Protein 3S64 (pdb70)

Secondary structure (DSSP, 8-state):
---TTHHHHHHHHHHHHTT-SS-SSTTHHHHHHHHHHHHH-SSTTHHHHHHHHHHHHHHHHHHHHHTT--TTTHHHHHH--

Sequence (81 aa):
NSNVIVCEICKMAVKLIVPEADKDLDQLEKEFIQGCMTLIGWLPYAEKECKALAKIEMGAIKTLLENGSAPEEICTTLHAC

Solvent-accessible surface area: 5058 Å² total; per-residue (Å²): 202,84,46,105,80,30,20,79,0,0,105,28,0,20,134,32,5,52,100,61,112,97,62,48,116,80,70,15,28,47,94,0,45,116,19,0,57,110,57,5,34,164,74,121,150,4,103,136,77,0,120,50,32,2,124,106,2,18,40,25,0,70,61,39,33,115,119,66,34,38,58,137,103,0,18,72,9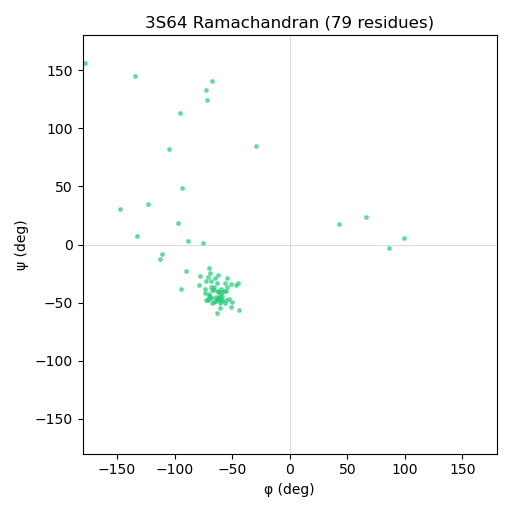0,58,44,81,78

Structure (mmCIF, N/CA/C/O backbone):
data_3S64
#
_entry.id   3S64
#
_cell.length_a   72.053
_cell.length_b   72.053
_cell.length_c   90.888
_cell.angle_alpha   90.00
_cell.angle_beta   90.00
_cell.angle_gamma   120.00
#
_symmetry.space_group_name_H-M   'P 62 2 2'
#
loop_
_entity.id
_entity.type
_entity.pdbx_description
1 polymer 'Saposin-like protein 1'
2 non-polymer 'CITRIC ACID'
3 non-polymer '4-(2-HYDROXYETHYL)-1-PIPERAZINE ETHANESULFONIC ACID'
4 water water
#
loop_
_atom_site.group_PDB
_atom_site.id
_atom_site.type_symbol
_atom_site.label_atom_id
_atom_site.label_alt_id
_atom_site.label_comp_id
_atom_site.label_asym_id
_atom_site.label_entity_id
_atom_site.label_seq_id
_atom_site.pdbx_PDB_ins_code
_atom_site.Cartn_x
_atom_site.Cartn_y
_atom_site.Cartn_z
_atom_site.occupancy
_atom_site.B_iso_or_equiv
_atom_site.auth_seq_id
_atom_site.auth_comp_id
_atom_site.auth_asym_id
_atom_site.auth_atom_id
_atom_site.pdbx_PDB_model_num
ATOM 1 N N . ASN A 1 7 ? 35.682 -14.655 -5.434 1.00 96.97 7 ASN A N 1
ATOM 2 C CA . ASN A 1 7 ? 35.604 -13.327 -6.038 1.00 100.80 7 ASN A CA 1
ATOM 3 C C . ASN A 1 7 ? 34.184 -12.948 -6.463 1.00 99.45 7 ASN A C 1
ATOM 4 O O . ASN A 1 7 ? 33.347 -12.610 -5.622 1.00 99.49 7 ASN A O 1
ATOM 9 N N .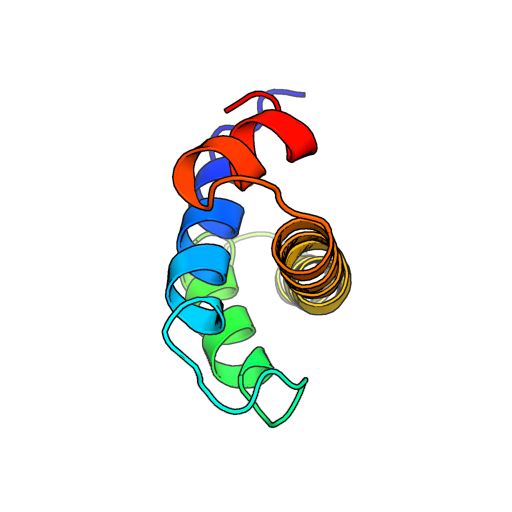 SER A 1 8 ? 33.921 -13.000 -7.768 1.00 92.83 8 SER A N 1
ATOM 10 C CA . SER A 1 8 ? 32.583 -12.738 -8.299 1.00 93.34 8 SER A CA 1
ATOM 11 C C . SER A 1 8 ? 31.583 -13.778 -7.801 1.00 96.68 8 SER A C 1
ATOM 12 O O . SER A 1 8 ? 30.586 -13.429 -7.172 1.00 98.54 8 SER A O 1
ATOM 15 N N . ASN A 1 9 ? 31.857 -15.045 -8.114 1.00 72.95 9 ASN A N 1
ATOM 16 C CA . ASN A 1 9 ? 31.138 -16.202 -7.568 1.00 69.46 9 ASN A CA 1
ATOM 17 C C . ASN A 1 9 ? 29.871 -16.620 -8.301 1.00 71.72 9 ASN A C 1
ATOM 18 O O . ASN A 1 9 ? 29.238 -17.616 -7.933 1.00 70.95 9 ASN A O 1
ATOM 23 N N . VAL A 1 10 ? 29.501 -15.871 -9.333 1.00 52.44 10 VAL A N 1
ATOM 24 C CA . VAL A 1 10 ? 28.136 -15.967 -9.857 1.00 56.02 10 VAL A CA 1
ATOM 25 C C . VAL A 1 10 ? 27.787 -17.351 -10.412 1.00 54.64 10 VAL A C 1
ATOM 26 O O . VAL A 1 10 ? 26.613 -17.747 -10.411 1.00 53.43 10 VAL A O 1
ATOM 30 N N . ILE A 1 11 ? 28.800 -18.090 -10.859 1.00 50.31 11 ILE A N 1
ATOM 31 C CA . ILE A 1 11 ? 28.561 -19.425 -11.394 1.00 55.13 11 ILE A CA 1
ATOM 32 C C . ILE A 1 11 ? 29.146 -20.545 -10.532 1.00 53.35 11 ILE A C 1
ATOM 33 O O . ILE A 1 11 ? 28.839 -21.717 -10.757 1.00 51.25 11 ILE A O 1
ATOM 38 N N . VAL A 1 12 ? 30.000 -20.198 -9.565 1.00 50.74 12 VAL A N 1
ATOM 39 C CA . VAL A 1 12 ? 30.402 -21.172 -8.559 1.00 42.71 12 VAL A CA 1
ATOM 40 C C . VAL A 1 12 ? 29.168 -21.454 -7.716 1.00 37.70 12 VAL A C 1
ATOM 41 O O . VAL A 1 12 ? 28.980 -22.555 -7.226 1.00 39.94 12 VAL A O 1
ATOM 45 N N . CYS A 1 13 ? 28.322 -20.444 -7.585 1.00 35.92 13 CYS A N 1
ATOM 46 C CA . CYS A 1 13 ? 27.075 -20.544 -6.838 1.00 36.49 13 CYS A CA 1
ATOM 47 C C . CYS A 1 13 ? 26.018 -21.370 -7.562 1.00 41.30 13 CYS A C 1
ATOM 48 O O . CYS A 1 13 ? 25.174 -22.014 -6.928 1.00 35.08 13 CYS A O 1
ATOM 51 N N . GLU A 1 14 ? 26.045 -21.332 -8.892 1.00 42.99 14 GLU A N 1
ATOM 52 C CA . GLU A 1 14 ? 25.144 -22.159 -9.677 1.00 39.95 14 GLU A CA 1
ATOM 53 C C . GLU A 1 14 ? 25.704 -23.573 -9.700 1.00 37.73 14 GLU A C 1
ATOM 54 O O . GLU A 1 14 ? 24.966 -24.552 -9.694 1.00 37.65 14 GLU A O 1
ATOM 60 N N . ILE A 1 15 ? 27.024 -23.670 -9.717 1.00 32.76 15 ILE A N 1
ATOM 61 C CA . ILE A 1 15 ? 27.675 -24.959 -9.611 1.00 34.36 15 ILE A CA 1
ATOM 62 C C . ILE A 1 15 ? 27.349 -25.614 -8.267 1.00 32.51 15 ILE A C 1
ATOM 63 O O . ILE A 1 15 ? 27.118 -26.821 -8.203 1.00 30.09 15 ILE A O 1
ATOM 68 N N . CYS A 1 16 ? 27.330 -24.816 -7.200 1.00 35.04 16 CYS A N 1
ATOM 69 C CA . CYS A 1 16 ? 27.055 -25.321 -5.853 1.00 34.99 16 CYS A CA 1
ATOM 70 C C . CYS A 1 16 ? 25.590 -25.709 -5.706 1.00 31.64 16 CYS A C 1
ATOM 71 O O . CYS A 1 16 ? 25.277 -26.770 -5.195 1.00 32.93 16 CYS A O 1
ATOM 74 N N . LYS A 1 17 ? 24.695 -24.834 -6.140 1.00 31.45 17 LYS A N 1
ATOM 75 C CA . LYS A 1 17 ? 23.266 -25.141 -6.177 1.00 35.11 17 LYS A CA 1
ATOM 76 C C . LYS A 1 17 ? 22.978 -26.404 -6.990 1.00 38.42 17 LYS A C 1
ATOM 77 O O . LYS A 1 17 ? 22.053 -27.153 -6.690 1.00 41.88 17 LYS A O 1
ATOM 83 N N . MET A 1 18 ? 23.775 -26.641 -8.024 1.00 34.52 18 MET A N 1
ATOM 84 C CA . MET A 1 18 ? 23.641 -27.852 -8.831 1.00 36.55 18 MET A CA 1
ATOM 85 C C . MET A 1 18 ? 24.063 -29.103 -8.050 1.00 34.62 18 MET A C 1
ATOM 86 O O . MET A 1 18 ? 23.386 -30.120 -8.092 1.00 31.30 18 MET A O 1
ATOM 91 N N . ALA A 1 19 ? 25.192 -29.026 -7.348 1.00 32.72 19 ALA A N 1
ATOM 92 C CA . ALA A 1 19 ? 25.675 -30.157 -6.572 1.00 31.94 19 ALA A CA 1
ATOM 93 C C . ALA A 1 19 ? 24.726 -30.470 -5.417 1.00 32.56 19 ALA A C 1
ATOM 94 O O . ALA A 1 19 ? 24.524 -31.630 -5.070 1.00 34.27 19 ALA A O 1
ATOM 96 N N . VAL A 1 20 ? 24.148 -29.435 -4.821 1.00 26.03 20 VAL A N 1
ATOM 97 C CA . VAL A 1 20 ? 23.213 -29.641 -3.731 1.00 32.28 20 VAL A CA 1
ATOM 98 C C . VAL A 1 20 ? 22.025 -30.470 -4.218 1.00 31.80 20 VAL A C 1
ATOM 99 O O . VAL A 1 20 ? 21.623 -31.421 -3.560 1.00 31.55 20 VAL A O 1
ATOM 103 N N . LYS A 1 21 ? 21.487 -30.126 -5.382 1.00 39.99 21 LYS A N 1
ATOM 104 C CA . LYS A 1 21 ? 20.428 -30.926 -5.997 1.00 40.30 21 LYS A CA 1
ATOM 105 C C . LYS A 1 21 ? 20.856 -32.378 -6.208 1.00 45.00 21 LYS A C 1
ATOM 106 O O . LYS A 1 21 ? 20.068 -33.299 -5.997 1.00 46.79 21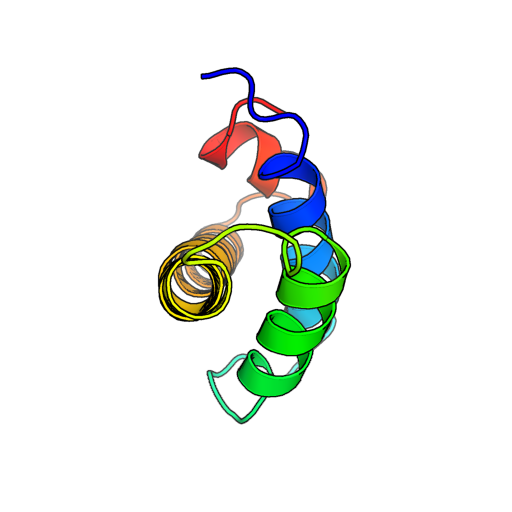 LYS A O 1
ATOM 112 N N . LEU A 1 22 ? 22.104 -32.576 -6.626 1.00 36.15 22 LEU A N 1
ATOM 113 C CA . LEU A 1 22 ? 22.635 -33.909 -6.891 1.00 34.99 22 LEU A CA 1
ATOM 114 C C . LEU A 1 22 ? 22.741 -34.760 -5.635 1.00 40.39 22 LEU A C 1
ATOM 115 O O . LEU A 1 22 ? 22.491 -35.962 -5.667 1.00 41.72 22 LEU A O 1
ATOM 120 N N . ILE A 1 23 ? 23.135 -34.134 -4.531 1.00 34.20 23 ILE A N 1
ATOM 121 C CA . ILE A 1 23 ? 23.536 -34.869 -3.337 1.00 32.50 23 ILE A CA 1
ATOM 122 C C . ILE A 1 23 ? 22.410 -35.054 -2.323 1.00 39.30 23 ILE A C 1
ATOM 123 O O . ILE A 1 23 ? 22.307 -36.100 -1.682 1.00 38.72 23 ILE A O 1
ATOM 128 N N . VAL A 1 24 ? 21.578 -34.030 -2.167 1.00 40.78 24 VAL A N 1
ATOM 129 C CA . VAL A 1 24 ? 20.653 -33.980 -1.040 1.00 45.14 24 VAL A CA 1
ATOM 130 C C . VAL A 1 24 ? 19.584 -35.078 -1.001 1.00 47.86 24 VAL A C 1
ATOM 131 O O . VAL A 1 24 ? 19.351 -35.668 0.053 1.00 49.37 24 VAL A O 1
ATOM 135 N N . PRO A 1 25 ? 18.941 -35.363 -2.142 1.00 46.34 25 PRO A N 1
ATOM 136 C CA . PRO A 1 25 ? 17.875 -36.372 -2.166 1.00 48.25 25 PRO A CA 1
ATOM 137 C C . PRO A 1 25 ? 18.379 -37.803 -2.100 1.00 51.26 25 PRO A C 1
ATOM 138 O O . PRO A 1 25 ? 17.570 -38.723 -2.127 1.00 54.63 25 PRO A O 1
ATOM 142 N N .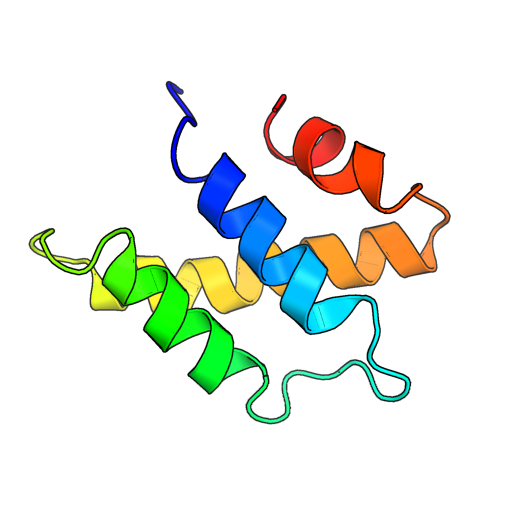 GLU A 1 26 ? 19.688 -37.991 -2.005 1.00 49.29 26 GLU A N 1
ATOM 143 C CA . GLU A 1 26 ? 20.268 -39.321 -2.154 1.00 53.31 26 GLU A CA 1
ATOM 144 C C . GLU A 1 26 ? 20.504 -40.043 -0.839 1.00 61.85 26 GLU A C 1
ATOM 145 O O . GLU A 1 26 ? 21.349 -39.638 -0.042 1.00 59.78 26 GLU A O 1
ATOM 151 N N . ALA A 1 27 ? 19.760 -41.126 -0.635 1.00 83.17 27 ALA A N 1
ATOM 152 C CA . ALA A 1 27 ? 19.884 -41.946 0.564 1.00 84.02 27 ALA A CA 1
ATOM 153 C C . ALA A 1 27 ? 21.320 -42.420 0.750 1.00 89.98 27 ALA A C 1
ATOM 154 O O . ALA A 1 27 ? 21.840 -42.453 1.868 1.00 88.17 27 ALA A O 1
ATOM 156 N N . ASP A 1 28 ? 21.951 -42.785 -0.361 1.00 109.26 28 ASP A N 1
ATOM 157 C CA . ASP A 1 28 ? 23.321 -43.280 -0.355 1.00 112.14 28 ASP A CA 1
ATOM 158 C C . ASP A 1 28 ? 24.297 -42.229 -0.876 1.00 113.01 28 ASP A C 1
ATOM 159 O O . ASP A 1 28 ? 24.674 -42.243 -2.049 1.00 114.25 28 ASP A O 1
ATOM 164 N N . LYS A 1 29 ? 24.698 -41.312 -0.001 1.00 117.80 29 LYS A N 1
ATOM 165 C CA . LYS A 1 29 ? 25.662 -40.286 -0.374 1.00 119.15 29 LYS A CA 1
ATOM 166 C C . LYS A 1 29 ? 27.045 -40.899 -0.532 1.00 126.01 29 LYS A C 1
ATOM 167 O O . LYS A 1 29 ? 27.562 -41.533 0.389 1.00 135.09 29 LYS A O 1
ATOM 173 N N . ASP A 1 30 ? 27.635 -40.707 -1.707 1.00 111.00 30 ASP A N 1
ATOM 174 C CA . ASP A 1 30 ? 28.960 -41.237 -2.003 1.00 116.92 30 ASP A CA 1
ATOM 175 C C . ASP A 1 30 ? 29.410 -40.821 -3.400 1.00 117.06 30 ASP A C 1
ATOM 176 O O . ASP A 1 30 ? 28.585 -40.521 -4.265 1.00 111.90 30 ASP A O 1
ATOM 178 N N . LEU A 1 31 ? 30.723 -40.801 -3.607 1.00 130.76 31 LEU A N 1
ATOM 179 C CA . LEU A 1 31 ? 31.311 -40.479 -4.905 1.00 128.56 31 LEU A CA 1
ATOM 180 C C . LEU A 1 31 ? 30.607 -41.204 -6.044 1.00 125.74 31 LEU A C 1
ATOM 181 O O . LEU A 1 31 ? 30.495 -40.671 -7.148 1.00 127.27 31 LEU A O 1
ATOM 186 N N . ASP A 1 32 ? 30.134 -42.415 -5.754 1.00 114.98 32 ASP A N 1
ATOM 187 C CA . ASP A 1 32 ? 29.595 -43.330 -6.763 1.00 113.16 32 ASP A CA 1
ATOM 188 C C . ASP A 1 32 ? 28.967 -42.640 -7.972 1.00 106.63 32 ASP A C 1
ATOM 189 O O . ASP A 1 32 ? 27.756 -42.436 -8.026 1.00 103.27 32 ASP A O 1
ATOM 194 N N . GLN A 1 33 ? 29.811 -42.286 -8.937 1.00 86.29 33 GLN A N 1
ATOM 195 C CA . GLN A 1 33 ? 29.364 -41.716 -10.205 1.00 80.80 33 GLN A CA 1
ATOM 196 C C . GLN A 1 33 ? 28.254 -40.665 -10.079 1.00 77.69 33 GLN A C 1
ATOM 197 O O . GLN A 1 33 ? 27.565 -40.368 -11.063 1.00 64.81 33 GLN A O 1
ATOM 199 N N . LEU A 1 34 ? 28.067 -40.120 -8.875 1.00 62.35 34 LEU A N 1
ATOM 200 C CA . LEU A 1 34 ? 27.355 -38.860 -8.748 1.00 55.01 34 LEU A CA 1
ATOM 201 C C . LEU A 1 34 ? 28.284 -37.818 -9.352 1.00 43.46 34 LEU A C 1
ATOM 202 O O . LEU A 1 34 ? 27.837 -36.781 -9.828 1.00 44.41 34 LEU A O 1
ATOM 207 N N . GLU A 1 35 ? 29.579 -38.126 -9.357 1.00 53.02 35 GLU A N 1
ATOM 208 C CA . GLU A 1 35 ? 30.596 -37.254 -9.944 1.00 53.17 35 GLU A CA 1
ATOM 209 C C . GLU A 1 35 ? 30.371 -37.012 -11.425 1.00 49.13 35 GLU A C 1
ATOM 210 O O . GLU A 1 35 ? 30.312 -35.864 -11.881 1.00 47.40 35 GLU A O 1
ATOM 216 N N . LYS A 1 36 ? 30.270 -38.100 -12.182 1.00 50.49 36 LYS A N 1
ATOM 217 C CA . LYS A 1 36 ? 30.017 -38.009 -13.614 1.00 45.21 36 LYS A CA 1
ATOM 218 C C . LYS A 1 36 ? 28.929 -36.986 -13.872 1.00 39.71 36 LYS A C 1
ATOM 219 O O . LYS A 1 36 ? 29.144 -36.028 -14.609 1.00 41.23 36 LYS A O 1
ATOM 221 N N . GLU A 1 37 ? 27.768 -37.183 -13.247 1.00 43.79 37 GLU A N 1
ATOM 222 C CA . GLU A 1 37 ? 26.660 -36.227 -13.350 1.00 42.08 37 GLU A CA 1
ATOM 223 C C . GLU A 1 37 ? 27.094 -34.808 -13.005 1.00 42.60 37 GLU A C 1
ATOM 224 O O . GLU A 1 37 ? 26.761 -33.870 -13.720 1.00 42.66 37 GLU A O 1
ATOM 230 N N . PHE A 1 38 ? 27.827 -34.646 -11.901 1.00 37.11 38 PHE A N 1
ATOM 231 C CA . PHE A 1 38 ? 28.347 -33.326 -11.544 1.00 36.69 38 PHE A CA 1
ATOM 232 C C . PHE A 1 38 ? 29.247 -32.758 -12.647 1.00 30.87 38 PHE A C 1
ATOM 233 O O . PHE A 1 38 ? 29.130 -31.593 -13.032 1.00 29.34 38 PHE A O 1
ATOM 241 N N . ILE A 1 39 ? 30.169 -33.566 -13.145 1.00 39.15 39 ILE A N 1
ATOM 242 C CA . ILE A 1 39 ? 31.109 -33.045 -14.135 1.00 42.60 39 ILE A CA 1
ATOM 243 C C . ILE A 1 39 ? 30.412 -32.566 -15.416 1.00 42.66 39 ILE A C 1
ATOM 244 O O . ILE A 1 39 ? 30.749 -31.502 -15.953 1.00 43.61 39 ILE A O 1
ATOM 249 N N . GLN A 1 40 ? 29.413 -33.313 -15.881 1.00 44.09 40 GLN A N 1
ATOM 250 C CA . GLN A 1 40 ? 28.656 -32.902 -17.075 1.00 42.51 40 GLN A CA 1
ATOM 251 C C . GLN A 1 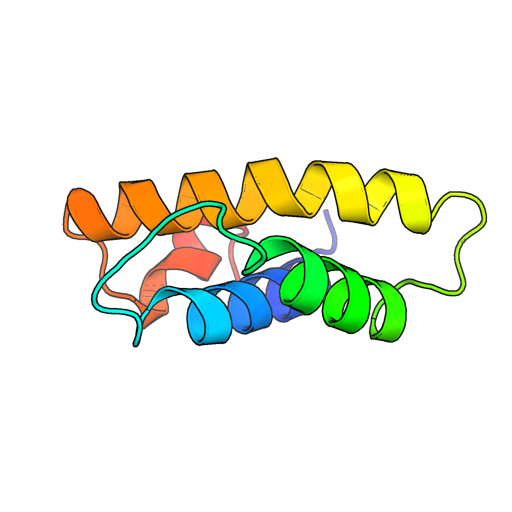40 ? 27.932 -31.580 -16.856 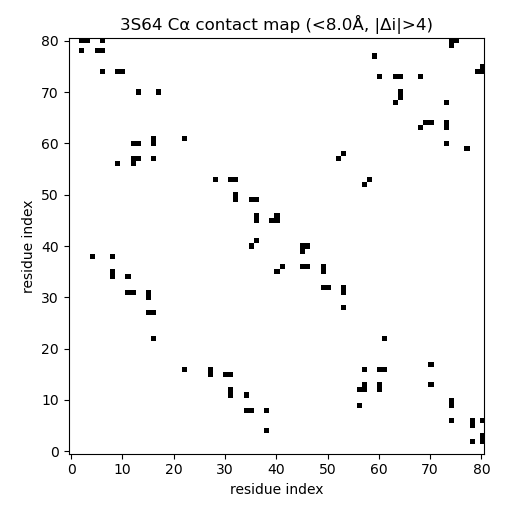1.00 43.52 40 GLN A C 1
ATOM 252 O O . GLN A 1 40 ? 27.983 -30.689 -17.700 1.00 44.47 40 GLN A O 1
ATOM 258 N N . GLY A 1 41 ? 27.263 -31.436 -15.715 1.00 42.29 41 GLY A N 1
ATOM 259 C CA . GLY A 1 41 ? 26.554 -30.196 -15.436 1.00 37.84 41 GLY A CA 1
ATOM 260 C C . GLY A 1 41 ? 27.516 -29.059 -15.149 1.00 42.58 41 GLY A C 1
ATOM 261 O O . GLY A 1 41 ? 27.208 -27.887 -15.371 1.00 43.41 41 GLY A O 1
ATOM 262 N N . CYS A 1 42 ? 28.689 -29.402 -14.626 1.00 40.61 42 CYS A N 1
ATOM 263 C CA . CYS A 1 42 ? 29.735 -28.411 -14.438 1.00 40.75 42 CYS A CA 1
ATOM 264 C C . CYS A 1 42 ? 30.243 -27.938 -15.808 1.00 37.00 42 CYS A C 1
ATOM 265 O O . CYS A 1 42 ? 30.324 -26.740 -16.059 1.00 38.09 42 CYS A O 1
ATOM 268 N N . MET A 1 43 ? 30.584 -28.880 -16.681 1.00 44.51 43 MET A N 1
ATOM 269 C CA . MET A 1 43 ? 30.976 -28.542 -18.062 1.00 52.82 43 MET A CA 1
ATOM 270 C C . MET A 1 43 ? 29.948 -27.628 -18.751 1.00 54.53 43 MET A C 1
ATOM 271 O O . MET A 1 43 ? 30.285 -26.559 -19.260 1.00 54.06 43 MET A O 1
ATOM 276 N N . THR A 1 44 ? 28.691 -28.054 -18.760 1.00 56.99 44 THR A N 1
ATOM 277 C CA . THR A 1 44 ? 27.613 -27.243 -19.322 1.00 54.85 44 THR A CA 1
ATOM 278 C C . THR A 1 44 ? 27.685 -25.792 -18.846 1.00 55.69 44 THR A C 1
ATOM 279 O O . THR A 1 44 ? 27.346 -24.870 -19.583 1.00 61.04 44 THR A O 1
ATOM 283 N N . LEU A 1 45 ? 28.117 -25.593 -17.605 1.00 53.00 45 LEU A N 1
ATOM 284 C CA . LEU A 1 45 ? 28.214 -24.249 -17.038 1.00 51.50 45 LEU A CA 1
ATOM 285 C C . LEU A 1 45 ? 29.589 -23.591 -17.283 1.00 59.61 45 LEU A C 1
ATOM 286 O O . LEU A 1 45 ? 29.697 -22.364 -17.227 1.00 54.49 45 LEU A O 1
ATOM 291 N N . ILE A 1 46 ? 30.633 -24.394 -17.525 1.00 72.98 46 ILE A N 1
ATOM 292 C CA . ILE A 1 46 ? 31.986 -23.851 -17.756 1.00 74.80 46 ILE A CA 1
ATOM 293 C C . ILE A 1 46 ? 32.875 -24.648 -18.738 1.00 72.91 46 ILE A C 1
ATOM 294 O O . ILE A 1 46 ? 34.102 -24.642 -18.616 1.00 67.70 46 ILE A O 1
ATOM 299 N N . GLY A 1 47 ? 32.263 -25.308 -19.718 1.00 48.69 47 GLY A N 1
ATOM 300 C CA . GLY A 1 47 ? 32.996 -26.093 -20.705 1.00 47.38 47 GLY A CA 1
ATOM 301 C C . GLY A 1 47 ? 33.800 -25.252 -21.689 1.00 46.37 47 GLY A C 1
ATOM 302 O O . GLY A 1 47 ? 34.751 -25.742 -22.297 1.00 41.08 47 GLY A O 1
ATOM 303 N N . TRP A 1 48 ? 33.418 -23.980 -21.810 1.00 51.40 48 TRP A N 1
ATOM 304 C CA . TRP A 1 48 ? 34.019 -23.001 -22.723 1.00 47.12 48 TRP A CA 1
ATOM 305 C C . TRP A 1 48 ? 35.107 -22.214 -22.003 1.00 45.24 48 TRP A C 1
ATOM 306 O O . TRP A 1 48 ? 35.123 -20.984 -22.021 1.00 44.80 48 TRP A O 1
ATOM 317 N N . LEU A 1 49 ? 35.993 -22.920 -21.328 1.00 34.45 49 LEU A N 1
ATOM 318 C CA . LEU A 1 49 ? 37.159 -22.296 -20.731 1.00 36.24 49 LEU A CA 1
ATOM 319 C C . LEU A 1 49 ? 38.311 -23.205 -21.091 1.00 30.12 49 LEU A C 1
ATOM 320 O O . LEU A 1 49 ? 38.142 -24.421 -21.119 1.00 27.70 49 LEU A O 1
ATOM 325 N N . PRO A 1 50 ? 39.486 -22.625 -21.338 1.00 32.17 50 PRO A N 1
ATOM 326 C CA . PRO A 1 50 ? 40.660 -23.407 -21.744 1.00 31.20 50 PRO A CA 1
ATOM 327 C C . PRO A 1 50 ? 40.949 -24.598 -20.807 1.00 29.41 50 PRO A C 1
ATOM 328 O O . PRO A 1 50 ? 41.384 -25.638 -21.285 1.00 28.49 50 PRO A O 1
ATOM 332 N N . TYR A 1 51 ? 40.691 -24.477 -19.508 1.00 23.73 51 TYR A N 1
ATOM 333 C CA . TYR A 1 51 ? 40.995 -25.588 -18.579 1.00 23.81 51 TYR A CA 1
ATOM 334 C C . TYR A 1 51 ? 39.760 -26.036 -17.810 1.00 25.80 51 TYR A C 1
ATOM 335 O O . TYR A 1 51 ? 39.836 -26.410 -16.637 1.00 28.66 51 TYR A O 1
ATOM 344 N N . ALA A 1 52 ? 38.622 -25.978 -18.500 1.00 34.73 52 ALA A N 1
ATOM 345 C CA . ALA A 1 52 ? 37.320 -26.396 -17.984 1.00 37.04 52 ALA A CA 1
ATOM 346 C C . ALA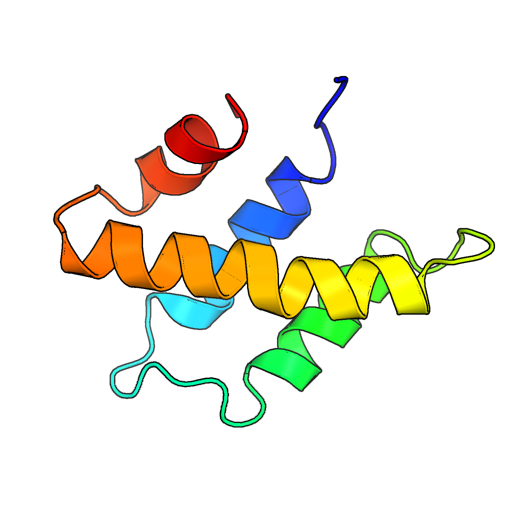 A 1 52 ? 37.308 -27.776 -17.349 1.00 38.39 52 ALA A C 1
ATOM 347 O O . ALA A 1 52 ? 36.799 -27.956 -16.246 1.00 40.44 52 ALA A O 1
ATOM 349 N N . GLU A 1 53 ? 37.853 -28.764 -18.037 1.00 28.62 53 GLU A N 1
ATOM 350 C CA . GLU A 1 53 ? 37.824 -30.120 -17.503 1.00 35.13 53 GLU A CA 1
ATOM 351 C C . GLU A 1 53 ? 38.526 -30.195 -16.164 1.00 34.20 53 GLU A C 1
ATOM 352 O O . GLU A 1 53 ? 38.118 -30.929 -15.260 1.00 37.31 53 GLU A O 1
ATOM 358 N N . LYS A 1 54 ? 39.617 -29.453 -16.057 1.00 36.33 54 LYS A N 1
ATOM 359 C CA . LYS A 1 54 ? 40.418 -29.464 -14.855 1.00 31.86 54 LYS A CA 1
ATOM 360 C C . LYS A 1 54 ? 39.658 -28.772 -13.715 1.00 29.45 54 LYS A C 1
ATOM 361 O O . LYS A 1 54 ? 39.651 -29.266 -12.601 1.00 29.95 54 LYS A O 1
ATOM 367 N N . GLU A 1 55 ? 39.014 -27.646 -14.007 1.00 29.52 55 GLU A N 1
ATOM 368 C CA . GLU A 1 55 ? 38.173 -26.953 -13.024 1.00 29.91 55 GLU A CA 1
ATOM 369 C C . GLU A 1 55 ? 37.115 -27.883 -12.485 1.00 31.47 55 GLU A C 1
ATOM 370 O O . GLU A 1 55 ? 36.902 -27.967 -11.275 1.00 26.56 55 GLU A O 1
ATOM 376 N N . CYS A 1 56 ? 36.435 -28.576 -13.396 1.00 29.62 56 CYS A N 1
ATOM 377 C CA . CYS A 1 56 ? 35.319 -29.433 -13.022 1.00 28.45 56 CYS A CA 1
ATOM 378 C C . CYS A 1 56 ? 35.741 -30.662 -12.230 1.00 30.04 56 CYS A C 1
ATOM 379 O O . CYS A 1 56 ? 35.027 -31.090 -11.314 1.00 29.47 56 CYS A O 1
ATOM 382 N N . LYS A 1 57 ? 36.891 -31.237 -12.563 1.00 28.57 57 LYS A N 1
ATOM 383 C CA . LYS A 1 57 ? 37.369 -32.391 -11.811 1.00 29.31 57 LYS A CA 1
ATOM 384 C C . LYS A 1 57 ? 37.584 -32.000 -10.354 1.00 32.56 57 LYS A C 1
ATOM 385 O O . LYS A 1 57 ? 37.226 -32.747 -9.442 1.00 32.05 57 LYS A O 1
ATOM 391 N N . ALA A 1 58 ? 38.174 -30.823 -10.146 1.00 25.28 58 ALA A N 1
ATOM 392 C CA . ALA A 1 58 ? 38.503 -30.352 -8.810 1.00 26.36 58 ALA A CA 1
ATOM 393 C C . ALA A 1 58 ? 37.253 -29.907 -8.046 1.00 24.33 58 ALA A C 1
ATOM 394 O O . ALA A 1 58 ? 37.133 -30.171 -6.868 1.00 23.20 58 ALA A O 1
ATOM 396 N N . LEU A 1 59 ? 36.346 -29.207 -8.720 1.00 24.15 59 LEU A N 1
ATOM 397 C CA . LEU A 1 59 ? 35.145 -28.719 -8.072 1.00 26.54 59 LEU A CA 1
ATOM 398 C C . LEU A 1 59 ? 34.281 -29.884 -7.631 1.00 31.79 59 LEU A C 1
ATOM 399 O O . LEU A 1 59 ? 33.552 -29.780 -6.648 1.00 31.43 59 LEU A O 1
ATOM 404 N N . ALA A 1 60 ? 34.373 -31.001 -8.343 1.00 34.99 60 ALA A N 1
ATOM 405 C CA . ALA A 1 60 ? 33.561 -32.157 -8.006 1.00 34.73 60 ALA A CA 1
ATOM 406 C C . ALA A 1 60 ? 33.889 -32.615 -6.604 1.00 36.75 60 ALA A C 1
ATOM 407 O O . ALA A 1 60 ? 32.989 -32.817 -5.801 1.00 38.90 60 ALA A O 1
ATOM 409 N N . LYS A 1 61 ? 35.179 -32.783 -6.322 1.00 37.54 61 LYS A N 1
ATOM 410 C CA . LYS A 1 61 ? 35.651 -33.153 -4.990 1.00 38.65 61 LYS A CA 1
ATOM 411 C C . LYS A 1 61 ? 35.442 -32.047 -3.945 1.00 40.31 61 LYS A C 1
ATOM 412 O O . LYS A 1 61 ? 34.973 -32.318 -2.839 1.00 38.42 61 LYS A O 1
ATOM 418 N N . ILE A 1 62 ? 35.785 -30.808 -4.294 1.00 33.41 62 ILE A N 1
ATOM 419 C CA . ILE A 1 62 ? 35.660 -29.682 -3.357 1.00 31.40 62 ILE A CA 1
ATOM 420 C C . ILE A 1 62 ? 34.208 -29.379 -2.988 1.00 32.80 62 ILE A C 1
ATOM 421 O O . ILE A 1 62 ? 33.887 -29.233 -1.825 1.00 29.74 62 ILE A O 1
ATOM 426 N N . GLU A 1 63 ? 33.337 -29.270 -3.986 1.00 26.07 63 GLU A N 1
ATOM 427 C CA . GLU A 1 63 ? 31.961 -28.873 -3.756 1.00 26.82 63 GLU A CA 1
ATOM 428 C C . GLU A 1 63 ? 31.155 -29.979 -3.095 1.00 33.59 63 GLU A C 1
ATOM 429 O O . GLU A 1 63 ? 30.443 -29.739 -2.118 1.00 32.85 63 GLU A O 1
ATOM 435 N N . MET A 1 64 ? 31.268 -31.186 -3.630 1.00 35.96 64 MET A N 1
ATOM 436 C CA . MET A 1 64 ? 30.443 -32.289 -3.171 1.00 38.90 64 MET A CA 1
ATOM 437 C C . MET A 1 64 ? 30.881 -32.785 -1.811 1.00 33.50 64 MET A C 1
ATOM 438 O O . MET A 1 64 ? 30.050 -33.141 -0.984 1.00 39.34 64 MET A O 1
ATOM 443 N N . GLY A 1 65 ? 32.189 -32.816 -1.588 1.00 34.48 65 GLY A N 1
ATOM 444 C CA . GLY A 1 65 ? 32.741 -33.131 -0.282 1.00 28.50 65 GLY A CA 1
ATOM 445 C C . GLY A 1 65 ? 32.262 -32.139 0.768 1.00 33.67 65 GLY A C 1
ATOM 446 O O . GLY A 1 65 ? 31.798 -32.539 1.835 1.00 32.40 65 GLY A O 1
ATOM 447 N N . ALA A 1 66 ? 32.359 -30.846 0.458 1.00 31.00 66 ALA A N 1
ATOM 448 C CA . ALA A 1 66 ? 31.952 -29.787 1.386 1.00 30.00 66 ALA A CA 1
ATOM 449 C C . ALA A 1 66 ? 30.460 -29.866 1.702 1.00 29.50 66 ALA A C 1
ATOM 450 O O . ALA A 1 66 ? 30.056 -29.815 2.860 1.00 27.94 66 ALA A O 1
ATOM 452 N N . ILE A 1 67 ? 29.650 -30.015 0.659 1.00 28.23 67 ILE A N 1
ATOM 453 C CA . ILE A 1 67 ? 28.203 -30.154 0.802 1.00 30.81 67 ILE A CA 1
ATOM 454 C C . ILE A 1 67 ? 27.819 -31.360 1.663 1.00 32.27 67 ILE A C 1
ATOM 455 O O . ILE A 1 67 ? 26.973 -31.269 2.548 1.00 31.83 67 ILE A O 1
ATOM 460 N N . LYS A 1 68 ? 28.467 -32.488 1.428 1.00 32.82 68 LYS A N 1
ATOM 461 C CA . LYS A 1 68 ? 28.115 -33.696 2.153 1.00 34.58 68 LYS A CA 1
ATOM 462 C C . LYS A 1 68 ? 28.371 -33.543 3.656 1.00 36.21 68 LYS A C 1
ATOM 463 O O . LYS A 1 68 ? 27.504 -33.882 4.472 1.00 36.52 68 LYS A O 1
ATOM 469 N N . THR A 1 69 ? 29.545 -33.020 4.022 1.00 35.73 69 THR A N 1
ATOM 470 C CA . THR A 1 69 ? 29.884 -32.831 5.431 1.00 34.89 69 THR A CA 1
ATOM 471 C C . THR A 1 69 ? 29.027 -31.771 6.124 1.00 32.29 69 THR A C 1
ATOM 472 O O . THR A 1 69 ? 28.661 -31.938 7.280 1.00 30.14 69 THR A O 1
ATOM 476 N N . LEU A 1 70 ? 28.730 -30.679 5.425 1.00 34.68 70 LEU A N 1
ATOM 477 C CA . LEU A 1 70 ? 27.890 -29.636 5.991 1.00 32.49 70 LEU A CA 1
ATOM 478 C C . LEU A 1 70 ? 26.488 -30.161 6.288 1.00 37.16 70 LEU A C 1
ATOM 479 O O . LEU A 1 70 ? 25.843 -29.729 7.249 1.00 35.79 70 LEU A O 1
ATOM 484 N N . LEU A 1 71 ? 26.020 -31.097 5.471 1.00 38.14 71 LEU A N 1
ATOM 485 C CA . LEU A 1 71 ? 24.715 -31.698 5.695 1.00 39.64 71 LEU A CA 1
ATOM 486 C C . LEU A 1 71 ? 24.762 -32.597 6.919 1.00 40.93 71 LEU A C 1
ATOM 487 O O . LEU A 1 71 ? 23.890 -32.532 7.779 1.00 43.16 71 LEU A O 1
ATOM 492 N N . GLU A 1 72 ? 25.790 -33.433 6.984 1.00 34.56 72 GLU A N 1
ATOM 493 C CA . GLU A 1 72 ? 26.008 -34.307 8.120 1.00 37.90 72 GLU A CA 1
ATOM 494 C C . GLU A 1 72 ? 26.059 -33.537 9.441 1.00 37.05 72 GLU A C 1
ATOM 495 O O . GLU A 1 72 ? 25.586 -34.026 10.456 1.00 39.16 72 GLU A O 1
ATOM 501 N N . ASN A 1 73 ? 26.638 -32.343 9.431 1.00 38.72 73 ASN A N 1
ATOM 502 C CA . ASN A 1 73 ? 26.812 -31.597 10.674 1.00 37.79 73 ASN A CA 1
ATOM 503 C C . ASN A 1 73 ? 25.731 -30.544 10.940 1.00 36.80 73 ASN A C 1
ATOM 504 O O . ASN A 1 73 ? 25.932 -29.626 11.730 1.00 38.36 73 ASN A O 1
ATOM 509 N N . GLY A 1 74 ? 24.595 -30.667 10.260 1.00 33.32 74 GLY A N 1
ATOM 510 C CA . GLY A 1 74 ? 23.409 -29.910 10.622 1.00 29.33 74 GLY A CA 1
ATOM 511 C C . GLY A 1 74 ? 23.086 -28.651 9.852 1.00 39.62 74 GLY A C 1
ATOM 512 O O . GLY A 1 74 ? 22.137 -27.957 10.213 1.00 39.61 74 GLY A O 1
ATOM 513 N N . SER A 1 75 ? 23.848 -28.345 8.798 1.00 29.38 75 SER A N 1
ATOM 514 C CA . SER A 1 75 ? 23.555 -27.170 7.986 1.00 31.40 75 SER A CA 1
ATOM 515 C C . SER A 1 75 ? 22.235 -27.371 7.249 1.00 31.18 75 SER A C 1
ATOM 516 O O . SER A 1 75 ? 21.953 -28.464 6.771 1.00 34.72 75 SER A O 1
ATOM 519 N N . ALA A 1 76 ? 21.429 -26.319 7.147 1.00 34.73 76 ALA A N 1
ATOM 520 C CA . ALA A 1 76 ? 20.211 -26.392 6.344 1.00 34.70 76 ALA A CA 1
ATOM 521 C C . ALA A 1 76 ? 20.588 -26.399 4.867 1.00 37.80 76 ALA A C 1
ATOM 522 O O . ALA A 1 76 ? 21.409 -25.591 4.418 1.00 30.95 76 ALA A O 1
ATOM 524 N N . PRO A 1 77 ? 19.984 -27.312 4.100 1.00 40.82 77 PRO A N 1
ATOM 525 C CA . PRO A 1 77 ? 20.405 -27.440 2.703 1.00 37.89 77 PRO A CA 1
ATOM 526 C C . PRO A 1 77 ? 20.349 -26.127 1.911 1.00 40.05 77 PRO A C 1
ATOM 527 O O . PRO A 1 77 ? 21.141 -25.960 0.997 1.00 40.87 77 PRO A O 1
ATOM 531 N N . GLU A 1 78 ? 19.464 -25.202 2.260 1.00 45.06 78 GLU A N 1
ATOM 532 C CA . GLU A 1 78 ? 19.375 -23.954 1.507 1.00 48.13 78 GLU A CA 1
ATOM 533 C C . GLU A 1 78 ? 20.316 -22.876 2.018 1.00 49.04 78 GLU A C 1
ATOM 534 O O . GLU A 1 78 ? 20.306 -21.749 1.519 1.00 51.75 78 GLU A O 1
ATOM 540 N N . GLU A 1 79 ? 21.127 -23.205 3.011 1.00 39.57 79 GLU A N 1
ATOM 541 C CA . GLU A 1 79 ? 22.118 -22.241 3.475 1.00 40.49 79 GLU A CA 1
ATOM 542 C C . GLU A 1 79 ? 23.542 -22.681 3.131 1.00 37.81 79 GLU A C 1
ATOM 543 O O . GLU A 1 79 ? 24.496 -21.917 3.283 1.00 34.77 79 GLU A O 1
ATOM 549 N N . ILE A 1 80 ? 23.667 -23.908 2.631 1.00 30.86 80 ILE A N 1
ATOM 550 C CA . ILE A 1 80 ? 24.966 -24.487 2.349 1.00 28.86 80 ILE A CA 1
ATOM 551 C C . ILE A 1 80 ? 25.810 -23.684 1.360 1.00 28.51 80 ILE A C 1
ATOM 552 O O . ILE A 1 80 ? 26.993 -23.531 1.571 1.00 27.43 80 ILE A O 1
ATOM 557 N N . CYS A 1 81 ? 25.207 -23.154 0.300 1.00 28.07 81 CYS A N 1
ATOM 558 C CA . CYS A 1 81 ? 25.971 -22.433 -0.719 1.00 30.98 81 CYS A CA 1
ATOM 559 C C . CYS A 1 81 ? 26.328 -21.015 -0.262 1.00 32.69 81 CYS A C 1
ATOM 560 O O . CYS A 1 81 ? 27.330 -20.442 -0.691 1.00 33.59 81 CYS A O 1
ATOM 563 N N . THR A 1 82 ? 25.504 -20.457 0.615 1.00 29.28 82 THR A N 1
ATOM 564 C CA . THR A 1 82 ? 25.851 -19.232 1.330 1.00 36.62 82 THR A CA 1
ATOM 565 C C . THR A 1 82 ? 27.067 -19.438 2.247 1.00 32.72 82 THR A C 1
ATOM 566 O O . THR A 1 82 ? 28.013 -18.659 2.223 1.00 30.85 82 THR A O 1
ATOM 570 N N . THR A 1 83 ? 27.050 -20.502 3.036 1.00 35.24 83 THR A N 1
ATOM 571 C CA . THR A 1 83 ? 28.185 -20.818 3.896 1.00 37.08 83 THR A CA 1
ATOM 572 C C . THR A 1 83 ? 29.473 -20.940 3.077 1.00 36.96 83 THR A C 1
ATOM 573 O O . THR A 1 83 ? 30.498 -20.357 3.410 1.00 36.83 83 THR A O 1
ATOM 577 N N . LEU A 1 84 ? 29.415 -21.724 2.010 1.00 27.53 84 LEU A N 1
ATOM 578 C CA . LEU A 1 84 ? 30.587 -21.957 1.166 1.00 33.03 84 LEU A CA 1
ATOM 579 C C . LEU A 1 84 ? 31.035 -20.750 0.329 1.00 35.47 84 LEU A C 1
ATOM 580 O O . LEU A 1 84 ? 32.227 -20.457 0.248 1.00 36.71 84 LEU A O 1
ATOM 585 N N . HIS A 1 85 ? 30.084 -20.059 -0.298 1.00 39.55 85 HIS A N 1
ATOM 586 C CA . HIS A 1 85 ? 30.420 -19.091 -1.344 1.00 43.36 85 HIS A CA 1
ATOM 587 C C . HIS A 1 85 ? 29.736 -17.742 -1.221 1.00 42.94 85 HIS A C 1
ATOM 588 O O . HIS A 1 85 ? 29.836 -16.922 -2.135 1.00 44.24 85 HIS A O 1
ATOM 595 N N . ALA A 1 86 ? 29.035 -17.524 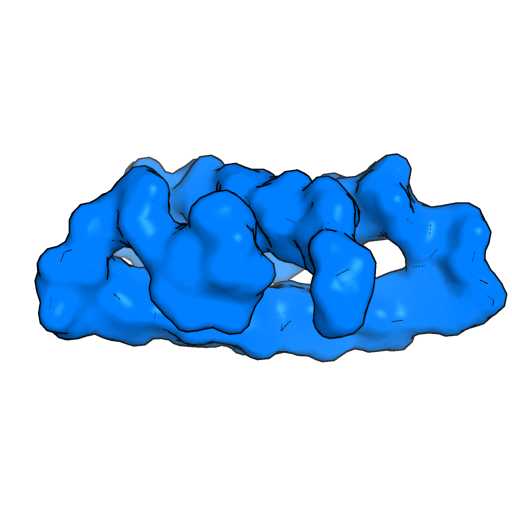-0.115 1.00 39.28 86 ALA A N 1
ATOM 596 C CA . ALA A 1 86 ? 28.381 -16.241 0.132 1.00 45.90 86 ALA A CA 1
ATOM 597 C C . ALA A 1 86 ? 27.257 -15.968 -0.868 1.00 47.87 86 ALA A C 1
ATOM 598 O O . ALA A 1 86 ? 26.895 -14.817 -1.104 1.00 51.43 86 ALA A O 1
ATOM 600 N N . CYS A 1 87 ? 26.714 -17.031 -1.455 1.00 47.24 87 CYS A N 1
ATOM 601 C CA . CYS A 1 87 ? 25.595 -16.914 -2.381 1.00 52.91 87 CYS A CA 1
ATOM 602 C C . CYS A 1 87 ? 24.403 -16.244 -1.719 1.00 53.14 87 CYS A C 1
ATOM 603 O O . CYS A 1 87 ? 24.192 -16.361 -0.511 1.00 57.15 87 CYS A O 1
#

CATH classification: 1.10.225.10

Radius of gyration: 12.03 Å; Cα contacts (8 Å, |Δi|>4): 60; chains: 1; bounding box: 23×31×33 Å

InterPro domains:
  IPR008139 Saposin B type domain [PS50015] (26-104)
  IPR008139 Saposin B type domain [SM00741] (28-104)
  IPR011001 Saposin-like [SSF47862] (28-104)

Nearest PDB structures (foldseek):
  3s64-assembly1_A-2  TM=1.013E+00  e=2.782E-11  Ancylostoma caninum
  2js9-assembly1_A  TM=7.568E-01  e=3.265E-03  Caenorhabditis elegans
  2jsa-assembly1_A  TM=7.663E-01  e=5.355E-03  Caenorhabditis elegans

B-factor: mean 49.05, std 22.66, range [16.91, 135.09]

Foldseek 3Di:
DPCPVVLVLLVVLLVLAVVDPDGDPVCSLVVSLVVQCVSVVPDPCSSVVSVVCSCVRNVQLVVCVVVPHDSVCSSCVVRVD

Organism: Ancylostoma caninum (NCBI:txid29170)